Protein AF-A0A1C5WEK2-F1 (afdb_monomer_lite)

Structure (mmCIF, N/CA/C/O backbone):
data_AF-A0A1C5WEK2-F1
#
_entry.id   AF-A0A1C5WEK2-F1
#
loop_
_atom_site.group_PDB
_atom_site.id
_atom_site.type_symbol
_atom_site.label_atom_id
_atom_site.label_alt_id
_atom_site.label_comp_id
_atom_site.label_asym_id
_atom_site.label_entity_id
_atom_site.label_seq_id
_atom_site.pdbx_PDB_ins_code
_atom_site.Cartn_x
_atom_site.Cartn_y
_atom_site.Cartn_z
_atom_site.occupancy
_atom_site.B_iso_or_equiv
_atom_site.auth_seq_id
_atom_site.auth_comp_id
_atom_site.auth_asym_id
_atom_site.auth_atom_id
_atom_site.pdbx_PDB_model_num
ATOM 1 N N . MET A 1 1 ? 7.750 -15.194 5.147 1.00 60.31 1 MET A N 1
ATOM 2 C CA . MET A 1 1 ? 8.871 -14.256 4.901 1.00 60.31 1 MET A CA 1
ATOM 3 C C . MET A 1 1 ? 9.096 -13.438 6.171 1.00 60.31 1 MET A C 1
ATOM 5 O O . MET A 1 1 ? 8.131 -12.868 6.653 1.00 60.31 1 MET A O 1
ATOM 9 N N . LYS A 1 2 ? 10.300 -13.433 6.768 1.00 90.00 2 LYS A N 1
ATOM 10 C CA . LYS A 1 2 ? 10.556 -12.733 8.052 1.00 90.00 2 LYS A CA 1
ATOM 11 C C . LYS A 1 2 ? 10.837 -11.233 7.883 1.00 90.00 2 LYS A C 1
ATOM 13 O O . LYS A 1 2 ? 10.505 -10.457 8.768 1.00 90.00 2 LYS A O 1
ATOM 18 N N . LEU A 1 3 ? 11.395 -10.838 6.736 1.00 91.62 3 LEU A N 1
ATOM 19 C CA . LEU A 1 3 ? 11.808 -9.458 6.442 1.00 91.62 3 LEU A CA 1
ATOM 20 C C . LEU A 1 3 ? 10.664 -8.442 6.565 1.00 91.62 3 LEU A C 1
ATOM 22 O O . LEU A 1 3 ? 10.874 -7.334 7.036 1.00 91.62 3 LEU A O 1
ATOM 26 N N . THR A 1 4 ? 9.448 -8.830 6.180 1.00 93.88 4 THR A N 1
ATOM 27 C CA . THR A 1 4 ? 8.286 -7.931 6.132 1.00 93.88 4 THR A CA 1
ATOM 28 C C . THR A 1 4 ? 7.424 -7.965 7.395 1.00 93.88 4 THR A C 1
ATOM 30 O O . THR A 1 4 ? 6.442 -7.230 7.480 1.00 93.88 4 THR A O 1
ATOM 33 N N . ALA A 1 5 ? 7.779 -8.782 8.396 1.00 94.56 5 ALA A N 1
ATOM 34 C CA . ALA A 1 5 ? 6.984 -8.932 9.617 1.00 94.56 5 ALA A CA 1
ATOM 35 C C . ALA A 1 5 ? 6.820 -7.603 10.376 1.00 94.56 5 ALA A C 1
ATOM 37 O O . ALA A 1 5 ? 5.771 -7.357 10.968 1.00 94.56 5 ALA A O 1
ATOM 38 N N . GLY A 1 6 ? 7.822 -6.722 10.290 1.00 95.94 6 GLY A N 1
ATOM 39 C CA . GLY A 1 6 ? 7.805 -5.397 10.907 1.00 95.94 6 GLY A CA 1
ATOM 40 C C . GLY A 1 6 ? 6.749 -4.438 10.350 1.00 95.94 6 GLY A C 1
ATOM 41 O O . GLY A 1 6 ? 6.491 -3.427 10.984 1.00 95.94 6 GLY A O 1
ATOM 42 N N . TYR A 1 7 ? 6.105 -4.732 9.215 1.00 96.88 7 TYR A N 1
ATOM 43 C CA . TYR A 1 7 ? 5.050 -3.876 8.647 1.00 96.88 7 TYR A CA 1
ATOM 44 C C . TYR A 1 7 ? 3.641 -4.225 9.143 1.00 96.88 7 TYR A C 1
ATOM 46 O O . TYR A 1 7 ? 2.669 -3.542 8.804 1.00 96.88 7 TYR A O 1
ATOM 54 N N . ALA A 1 8 ? 3.502 -5.286 9.944 1.00 94.81 8 ALA A N 1
ATOM 55 C CA . ALA A 1 8 ? 2.223 -5.677 10.517 1.00 94.81 8 ALA A CA 1
ATOM 56 C C . ALA A 1 8 ? 1.628 -4.551 11.379 1.00 94.81 8 ALA A C 1
ATOM 58 O O . ALA A 1 8 ? 2.347 -3.800 12.034 1.00 94.81 8 ALA A O 1
ATOM 59 N N . ALA A 1 9 ? 0.294 -4.443 11.378 1.00 96.56 9 ALA A N 1
ATOM 60 C CA . ALA A 1 9 ? -0.448 -3.467 12.182 1.00 96.56 9 ALA A CA 1
ATOM 61 C C . ALA A 1 9 ? 0.069 -2.017 12.047 1.00 96.56 9 ALA A C 1
ATOM 63 O O . ALA A 1 9 ? 0.164 -1.307 13.043 1.00 96.56 9 ALA A O 1
ATOM 64 N N . GLY A 1 10 ? 0.436 -1.590 10.831 1.00 96.25 10 GLY A N 1
ATOM 65 C CA . GLY A 1 10 ? 1.014 -0.263 10.606 1.00 96.25 10 GLY A CA 1
ATOM 66 C C . GLY A 1 10 ? 2.294 -0.078 11.420 1.00 96.25 10 GLY A C 1
ATOM 67 O O . GLY A 1 10 ? 2.386 0.854 12.205 1.00 96.25 10 GLY A O 1
ATOM 68 N N . MET A 1 11 ? 3.239 -1.014 11.295 1.00 97.00 11 MET A N 1
ATOM 69 C CA . MET A 1 11 ? 4.469 -1.070 12.101 1.00 97.00 11 MET A CA 1
ATOM 70 C C . MET A 1 11 ? 4.238 -1.142 13.621 1.00 97.00 11 MET A C 1
ATOM 72 O O . MET A 1 11 ? 5.026 -0.634 14.413 1.00 97.00 11 MET A O 1
ATOM 76 N N . GLY A 1 12 ? 3.139 -1.773 14.037 1.00 97.12 12 GLY A N 1
ATOM 77 C CA . GLY A 1 12 ? 2.757 -1.934 15.441 1.00 97.12 12 GLY A CA 1
ATOM 78 C C . GLY A 1 12 ? 2.075 -0.721 16.080 1.00 97.12 12 GLY A C 1
ATOM 79 O O . GLY A 1 12 ? 1.514 -0.872 17.162 1.00 97.12 12 GLY A O 1
ATOM 80 N N . CYS A 1 13 ? 2.058 0.451 15.433 1.00 97.12 13 CYS A N 1
ATOM 81 C CA . CYS A 1 13 ? 1.416 1.651 15.979 1.00 97.12 13 CYS A CA 1
ATOM 82 C C . CYS A 1 13 ? 0.012 1.916 15.424 1.00 97.12 13 CYS A C 1
ATOM 84 O O . CYS A 1 13 ? -0.672 2.794 15.935 1.00 97.12 13 CYS A O 1
ATOM 86 N N . LEU A 1 14 ? -0.424 1.189 14.388 1.00 97.00 14 LEU A N 1
ATOM 87 C CA . LEU A 1 14 ? -1.653 1.410 13.606 1.00 97.00 14 LEU A CA 1
ATOM 88 C C . LEU A 1 14 ? -1.708 2.740 12.835 1.00 97.00 14 LEU A C 1
ATOM 90 O O . LEU A 1 14 ? -2.417 2.816 11.837 1.00 97.00 14 LEU A O 1
ATOM 94 N N . GLU A 1 15 ? -0.940 3.749 13.224 1.00 97.44 15 GLU A N 1
ATOM 95 C CA . GLU A 1 15 ? -0.906 5.067 12.576 1.00 97.44 15 GLU A CA 1
ATOM 96 C C . GLU A 1 15 ? -0.172 5.069 11.226 1.00 97.44 15 GLU A C 1
ATOM 98 O O . GLU A 1 15 ? -0.259 6.035 10.473 1.00 97.44 15 GLU A O 1
ATOM 103 N N . ALA A 1 16 ? 0.561 4.002 10.896 1.00 98.19 16 ALA A N 1
ATOM 104 C CA . ALA A 1 16 ? 1.292 3.919 9.637 1.00 98.19 16 ALA A CA 1
ATOM 105 C C . ALA A 1 16 ? 0.507 3.217 8.516 1.00 98.19 16 ALA A C 1
ATOM 107 O O . ALA A 1 16 ? -0.521 2.561 8.726 1.00 98.19 16 ALA A O 1
ATOM 108 N N . THR A 1 17 ? 1.047 3.327 7.302 1.00 98.25 17 THR A N 1
ATOM 109 C CA . THR A 1 17 ? 0.544 2.680 6.088 1.00 98.25 17 THR A CA 1
ATOM 110 C C . THR A 1 17 ? 0.329 1.179 6.281 1.00 98.25 17 THR A C 1
ATOM 112 O O . THR A 1 17 ? 1.116 0.489 6.934 1.00 98.25 17 THR A O 1
ATOM 115 N N . CYS A 1 18 ? -0.736 0.654 5.678 1.00 98.56 18 CYS A N 1
ATOM 116 C CA . CYS A 1 18 ? -1.044 -0.769 5.688 1.00 98.56 18 CYS A CA 1
ATOM 117 C C . CYS A 1 18 ? 0.129 -1.619 5.171 1.00 98.56 18 CYS A C 1
ATOM 119 O O . CYS A 1 18 ? 0.644 -1.396 4.074 1.00 98.56 18 CYS A O 1
ATOM 121 N N . GLY A 1 19 ? 0.500 -2.656 5.928 1.00 98.38 19 GLY A N 1
ATOM 122 C CA . GLY A 1 19 ? 1.589 -3.562 5.558 1.00 98.38 19 GLY A CA 1
ATOM 123 C C . GLY A 1 19 ? 1.356 -4.315 4.244 1.00 98.38 19 GLY A C 1
ATOM 124 O O . GLY A 1 19 ? 2.316 -4.605 3.537 1.00 98.38 19 GLY A O 1
ATOM 125 N N . ALA A 1 20 ? 0.098 -4.580 3.872 1.00 98.44 20 ALA A N 1
ATOM 126 C CA . ALA A 1 20 ? -0.235 -5.185 2.581 1.00 98.44 20 ALA A CA 1
ATOM 127 C C . ALA A 1 20 ? 0.136 -4.268 1.404 1.00 98.44 20 ALA A C 1
ATOM 129 O O . ALA A 1 20 ? 0.742 -4.718 0.434 1.00 98.44 20 ALA A O 1
ATOM 130 N N . LEU A 1 21 ? -0.164 -2.970 1.525 1.00 98.69 21 LEU A N 1
ATOM 131 C CA . LEU A 1 21 ? 0.203 -1.965 0.529 1.00 98.69 21 LEU A CA 1
ATOM 132 C C . LEU A 1 21 ? 1.728 -1.807 0.435 1.00 98.69 21 LEU A C 1
ATOM 134 O O . LEU A 1 21 ? 2.270 -1.760 -0.667 1.00 98.69 21 LEU A O 1
ATOM 138 N N . ILE A 1 22 ? 2.430 -1.795 1.575 1.00 98.38 22 ILE A N 1
ATOM 139 C CA . ILE A 1 22 ? 3.902 -1.796 1.596 1.00 98.38 22 ILE A CA 1
ATOM 140 C C . ILE A 1 22 ? 4.441 -3.022 0.849 1.00 98.38 22 ILE A C 1
ATOM 142 O O . ILE A 1 22 ? 5.321 -2.874 0.008 1.00 98.38 22 ILE A O 1
ATOM 146 N N . GLY A 1 23 ? 3.881 -4.210 1.094 1.00 97.81 23 GLY A N 1
ATOM 147 C CA . GLY A 1 23 ? 4.259 -5.437 0.391 1.00 97.81 23 GLY A CA 1
ATOM 148 C C . GLY A 1 23 ? 4.117 -5.324 -1.129 1.00 97.81 23 GLY A C 1
ATOM 149 O O . GLY A 1 23 ? 5.063 -5.639 -1.845 1.00 97.81 23 GLY A O 1
ATOM 150 N N . ALA A 1 24 ? 2.990 -4.805 -1.622 1.00 98.25 24 ALA A N 1
ATOM 151 C CA . ALA A 1 24 ? 2.784 -4.582 -3.055 1.00 98.25 24 ALA A CA 1
ATOM 152 C C . ALA A 1 24 ? 3.818 -3.611 -3.653 1.00 98.25 24 ALA A C 1
ATOM 154 O O . ALA A 1 24 ? 4.405 -3.891 -4.696 1.00 98.25 24 ALA A O 1
ATOM 155 N N . VAL A 1 25 ? 4.100 -2.499 -2.970 1.00 98.31 25 VAL A N 1
ATOM 156 C CA . VAL A 1 25 ? 5.107 -1.518 -3.406 1.00 98.31 25 VAL A CA 1
ATOM 157 C C . VAL A 1 25 ? 6.525 -2.100 -3.381 1.00 98.31 25 VAL A C 1
ATOM 159 O O . VAL A 1 25 ? 7.309 -1.846 -4.294 1.00 98.31 25 VAL A O 1
ATOM 162 N N . MET A 1 26 ? 6.859 -2.913 -2.376 1.00 97.88 26 MET A N 1
ATOM 163 C CA . MET A 1 26 ? 8.133 -3.636 -2.335 1.00 97.88 26 MET A CA 1
ATOM 164 C C . MET A 1 26 ? 8.270 -4.576 -3.534 1.00 97.88 26 MET A C 1
ATOM 166 O O . MET A 1 26 ? 9.317 -4.589 -4.176 1.00 97.88 26 MET A O 1
ATOM 170 N N . THR A 1 27 ? 7.216 -5.327 -3.870 1.00 97.50 27 THR A N 1
ATOM 171 C CA . THR A 1 27 ? 7.211 -6.203 -5.048 1.00 97.50 27 THR A CA 1
ATOM 172 C C . THR A 1 27 ? 7.367 -5.408 -6.341 1.00 97.50 27 THR A C 1
ATOM 174 O O . THR A 1 27 ? 8.162 -5.808 -7.186 1.00 97.50 27 THR A O 1
ATOM 177 N N . ALA A 1 28 ? 6.697 -4.261 -6.484 1.00 98.19 28 ALA A N 1
ATOM 178 C CA . ALA A 1 28 ? 6.905 -3.376 -7.630 1.00 98.19 28 ALA A CA 1
ATOM 179 C C . ALA A 1 28 ? 8.374 -2.936 -7.744 1.00 98.19 28 ALA A C 1
ATOM 181 O O . ALA A 1 28 ? 8.942 -2.998 -8.827 1.00 98.19 28 ALA A O 1
ATOM 182 N N . GLY A 1 29 ? 9.022 -2.582 -6.629 1.00 98.12 29 GLY A N 1
ATOM 183 C CA . GLY A 1 29 ? 10.447 -2.237 -6.613 1.00 98.12 29 GLY A CA 1
ATOM 184 C C . GLY A 1 29 ? 11.358 -3.361 -7.100 1.00 98.12 29 GLY A C 1
ATOM 185 O O . GLY A 1 29 ? 12.297 -3.092 -7.845 1.00 98.12 29 GLY A O 1
ATOM 186 N N . VAL A 1 30 ? 11.053 -4.610 -6.735 1.00 97.62 30 VAL A N 1
ATOM 187 C CA . VAL A 1 30 ? 11.770 -5.792 -7.242 1.00 97.62 30 VAL A CA 1
ATOM 188 C C . VAL A 1 30 ? 11.543 -5.971 -8.745 1.00 97.62 30 VAL A C 1
ATOM 190 O O . VAL A 1 30 ? 12.497 -6.186 -9.483 1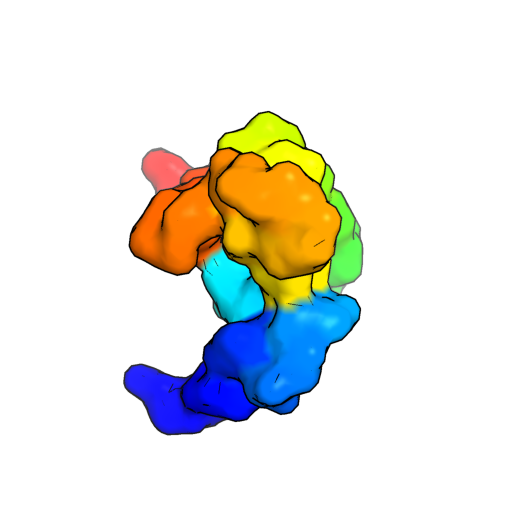.00 97.62 30 VAL A O 1
ATOM 193 N N . LEU A 1 31 ? 10.297 -5.862 -9.211 1.00 97.19 31 LEU A N 1
ATOM 194 C CA . LEU A 1 31 ? 9.937 -6.076 -10.618 1.00 97.19 31 LEU A CA 1
ATOM 195 C C . LEU A 1 31 ? 10.530 -5.024 -11.558 1.00 97.19 31 LEU A C 1
ATOM 197 O O . LEU A 1 31 ? 10.830 -5.327 -12.709 1.00 97.19 31 LEU A O 1
ATOM 201 N N . THR A 1 32 ? 10.691 -3.792 -11.079 1.00 97.44 32 THR A N 1
ATOM 202 C CA . THR A 1 32 ? 11.271 -2.698 -11.864 1.00 97.44 32 THR A CA 1
ATOM 203 C C . THR A 1 32 ? 12.769 -2.517 -11.630 1.00 97.44 32 THR A C 1
ATOM 205 O O . THR A 1 32 ? 13.325 -1.550 -12.140 1.00 97.44 32 THR A O 1
ATOM 208 N N . ASP A 1 33 ? 13.402 -3.343 -10.793 1.00 97.62 33 ASP A N 1
ATOM 209 C CA . ASP A 1 33 ? 14.786 -3.151 -10.327 1.00 97.62 33 ASP A CA 1
ATOM 210 C C . ASP A 1 33 ? 15.055 -1.711 -9.828 1.00 97.62 33 ASP A C 1
ATOM 212 O O . ASP A 1 33 ? 16.033 -1.052 -10.172 1.00 97.62 33 ASP A O 1
ATOM 216 N N . GLY A 1 34 ? 14.094 -1.145 -9.087 1.00 97.06 34 GLY A N 1
ATOM 217 C CA . GLY A 1 34 ? 14.138 0.243 -8.601 1.00 97.06 34 GLY A CA 1
ATOM 218 C C . GLY A 1 34 ? 13.908 1.343 -9.654 1.00 97.06 34 GLY A C 1
ATOM 219 O O . GLY A 1 34 ? 13.674 2.502 -9.295 1.00 97.06 34 GLY A O 1
ATOM 220 N N . ALA A 1 35 ? 13.927 1.025 -10.950 1.00 97.25 35 ALA A N 1
ATOM 221 C CA . ALA A 1 35 ? 13.778 2.005 -12.020 1.00 97.25 35 ALA A CA 1
ATOM 222 C C . ALA A 1 35 ? 12.332 2.516 -12.122 1.00 97.25 35 ALA A C 1
ATOM 224 O O . ALA A 1 35 ? 11.408 1.802 -12.507 1.00 97.25 35 ALA A O 1
ATOM 225 N N . GLY A 1 36 ? 12.116 3.787 -11.777 1.00 96.44 36 GLY A N 1
ATOM 226 C CA . GLY A 1 36 ? 10.799 4.421 -11.896 1.00 96.44 36 GLY A CA 1
ATOM 227 C C . GLY A 1 36 ? 9.741 3.886 -10.924 1.00 96.44 36 GLY A C 1
ATOM 228 O O . GLY A 1 36 ? 8.580 4.287 -11.027 1.00 96.44 36 GLY A O 1
ATOM 229 N N . THR A 1 37 ? 10.120 3.052 -9.947 1.00 97.75 37 THR A N 1
ATOM 230 C CA . THR A 1 37 ? 9.212 2.469 -8.946 1.00 97.75 37 THR A CA 1
ATOM 231 C C . THR A 1 37 ? 8.269 3.490 -8.304 1.00 97.75 37 THR A C 1
ATOM 233 O O . THR A 1 37 ? 7.086 3.176 -8.212 1.00 97.75 37 THR A O 1
ATOM 236 N N . PRO A 1 38 ? 8.686 4.723 -7.925 1.00 98.25 38 PRO A N 1
ATOM 237 C CA . PRO A 1 38 ? 7.774 5.685 -7.299 1.00 98.25 38 PRO A CA 1
ATOM 238 C C . PRO A 1 38 ? 6.511 6.000 -8.115 1.00 98.25 38 PRO A C 1
ATOM 240 O O . PRO A 1 38 ? 5.463 6.273 -7.527 1.00 98.25 38 PRO A O 1
ATOM 243 N N . ARG A 1 39 ? 6.582 5.930 -9.454 1.00 97.94 39 ARG A N 1
ATOM 244 C CA . ARG A 1 39 ? 5.407 6.081 -10.323 1.00 97.94 39 ARG A CA 1
ATOM 245 C C . ARG A 1 39 ? 4.417 4.939 -10.094 1.00 97.94 39 ARG A C 1
ATOM 247 O O . ARG A 1 39 ? 3.263 5.203 -9.769 1.00 97.94 39 ARG A O 1
ATOM 254 N N . TYR A 1 40 ? 4.880 3.696 -10.200 1.00 98.31 40 TYR A N 1
ATOM 255 C CA . TYR A 1 40 ? 4.050 2.517 -9.960 1.00 98.31 40 TYR A CA 1
ATOM 256 C C . TYR A 1 40 ? 3.534 2.484 -8.520 1.00 98.31 40 TYR A C 1
ATOM 258 O O . TYR A 1 40 ? 2.354 2.240 -8.303 1.00 98.31 40 TYR A O 1
ATOM 266 N N . SER A 1 41 ? 4.360 2.841 -7.530 1.00 98.56 41 SER A N 1
ATOM 267 C CA . SER A 1 41 ? 3.940 2.934 -6.128 1.00 98.56 41 SER A CA 1
ATOM 268 C C . SER A 1 41 ? 2.769 3.894 -5.931 1.00 98.56 41 SER A C 1
ATOM 270 O O . SER A 1 41 ? 1.838 3.581 -5.190 1.00 98.56 41 SER A O 1
ATOM 272 N N . LYS A 1 42 ? 2.797 5.055 -6.601 1.00 98.62 42 LYS A N 1
ATOM 273 C CA . LYS A 1 42 ? 1.704 6.034 -6.563 1.00 98.62 42 LYS A CA 1
ATOM 274 C C . LYS A 1 42 ? 0.417 5.453 -7.153 1.00 98.62 42 LYS A C 1
ATOM 276 O O . LYS A 1 42 ? -0.650 5.635 -6.571 1.00 98.62 42 LYS A O 1
ATOM 281 N N . GLU A 1 43 ? 0.515 4.766 -8.287 1.00 98.50 43 GLU A N 1
ATOM 282 C CA . GLU A 1 43 ? -0.635 4.155 -8.962 1.00 98.50 43 GLU A CA 1
ATOM 283 C C . GLU A 1 43 ? -1.216 2.985 -8.141 1.00 98.50 43 GLU A C 1
ATOM 285 O O . GLU A 1 43 ? -2.426 2.941 -7.913 1.00 98.50 43 GLU A O 1
ATOM 290 N N . ILE A 1 44 ? -0.366 2.111 -7.586 1.00 98.75 44 ILE A N 1
ATOM 291 C CA . ILE A 1 44 ? -0.759 1.005 -6.693 1.00 98.75 44 ILE A CA 1
ATOM 292 C C . ILE A 1 44 ? -1.462 1.545 -5.448 1.00 98.75 44 ILE A C 1
ATOM 294 O O . ILE A 1 44 ? -2.515 1.035 -5.067 1.00 98.75 44 ILE A O 1
ATOM 298 N N . LEU A 1 45 ? -0.917 2.593 -4.822 1.00 98.75 45 LEU A N 1
ATOM 299 C CA . LEU A 1 45 ? -1.528 3.235 -3.658 1.00 98.75 45 LEU A CA 1
ATOM 300 C C . LEU A 1 45 ? -2.920 3.775 -3.987 1.00 98.75 45 LEU A C 1
ATOM 302 O O . LEU A 1 45 ? -3.857 3.522 -3.232 1.00 98.75 45 LEU A O 1
ATOM 306 N N . ALA A 1 46 ? -3.073 4.475 -5.115 1.00 98.75 46 ALA A N 1
ATOM 307 C CA . ALA A 1 46 ? -4.362 5.016 -5.536 1.00 98.75 46 ALA A CA 1
ATOM 308 C C . ALA A 1 46 ? -5.398 3.902 -5.767 1.00 98.75 46 ALA A C 1
ATOM 310 O O . ALA A 1 46 ? -6.527 3.996 -5.286 1.00 98.75 46 ALA A O 1
ATOM 311 N N . LYS A 1 47 ? -5.007 2.815 -6.442 1.00 98.62 47 LYS A N 1
ATOM 312 C CA . LYS A 1 47 ? -5.867 1.646 -6.682 1.00 98.62 47 LYS A CA 1
ATOM 313 C C . LYS A 1 47 ? -6.226 0.910 -5.394 1.00 98.62 47 LYS A C 1
ATOM 315 O O . LYS A 1 47 ? -7.390 0.571 -5.189 1.00 98.62 47 LYS A O 1
ATOM 320 N N . PHE A 1 48 ? -5.263 0.712 -4.498 1.00 98.81 48 PHE A N 1
ATOM 321 C CA . PHE A 1 48 ? -5.512 0.143 -3.176 1.00 98.81 48 PHE A CA 1
ATOM 322 C C . PHE A 1 48 ? -6.514 0.995 -2.394 1.00 98.81 48 PHE A C 1
ATOM 324 O O . PHE A 1 48 ? -7.481 0.461 -1.860 1.00 98.81 48 PHE A O 1
ATOM 331 N N . GLN A 1 49 ? -6.330 2.318 -2.367 1.00 98.81 49 GLN A N 1
ATOM 332 C CA . GLN A 1 49 ? -7.235 3.227 -1.667 1.00 98.81 49 GLN A CA 1
ATOM 333 C C . GLN A 1 49 ? -8.650 3.196 -2.254 1.00 98.81 49 GLN A C 1
ATOM 335 O O . GLN A 1 49 ? -9.613 3.199 -1.496 1.00 98.81 49 GLN A O 1
ATOM 340 N N . GLN A 1 50 ? -8.798 3.116 -3.579 1.00 98.62 50 GLN A N 1
ATOM 341 C CA . GLN A 1 50 ? -10.111 2.972 -4.218 1.00 98.62 50 GLN A CA 1
ATOM 342 C C . GLN A 1 50 ? -10.829 1.684 -3.795 1.00 98.62 50 GLN A C 1
ATOM 344 O O . GLN A 1 50 ? -12.038 1.702 -3.586 1.00 98.62 50 GLN A O 1
ATOM 349 N N . LYS A 1 51 ? -10.094 0.576 -3.650 1.00 98.50 51 LYS A N 1
ATOM 350 C CA . LYS A 1 51 ? -10.656 -0.729 -3.264 1.00 98.50 51 LYS A CA 1
ATOM 351 C C . LYS A 1 51 ? -10.923 -0.845 -1.759 1.00 98.50 51 LYS A C 1
ATOM 353 O O . LYS A 1 51 ? -11.900 -1.466 -1.360 1.00 98.50 51 LYS A O 1
ATOM 358 N N . CYS A 1 52 ? -10.055 -0.267 -0.929 1.00 98.56 52 CYS A N 1
ATOM 359 C CA . CYS A 1 52 ? -10.068 -0.435 0.528 1.00 98.56 52 CYS A CA 1
ATOM 360 C C . CYS A 1 52 ? -10.661 0.761 1.294 1.00 98.56 52 CYS A C 1
ATOM 362 O O . CYS A 1 52 ? -10.890 0.661 2.496 1.00 98.56 52 CYS A O 1
ATOM 364 N N . GLY A 1 53 ? -10.843 1.910 0.644 1.00 98.50 53 GLY A N 1
ATOM 365 C CA . GLY A 1 53 ? -11.356 3.153 1.233 1.00 98.50 53 GLY A CA 1
ATOM 366 C C . GLY A 1 53 ? -10.319 4.025 1.954 1.00 98.50 53 GLY A C 1
ATOM 367 O O . GLY A 1 53 ? -10.549 5.220 2.116 1.00 98.50 53 GLY A O 1
ATOM 368 N N . ALA A 1 54 ? -9.173 3.472 2.356 1.00 98.50 54 ALA A N 1
ATOM 369 C CA . ALA A 1 54 ? -8.094 4.190 3.039 1.00 98.50 54 ALA A CA 1
ATOM 370 C C . ALA A 1 54 ? -6.726 3.540 2.760 1.00 98.50 54 ALA A C 1
ATOM 372 O O . ALA A 1 54 ? -6.635 2.536 2.052 1.00 98.50 54 ALA A O 1
ATOM 373 N N . THR A 1 55 ? -5.648 4.103 3.309 1.00 98.62 55 THR A N 1
ATOM 374 C CA . THR A 1 55 ? -4.280 3.548 3.199 1.00 98.62 55 THR A CA 1
ATOM 375 C C . THR A 1 55 ? -3.602 3.356 4.555 1.00 98.62 55 THR A C 1
ATOM 377 O O . THR A 1 55 ? -2.708 2.512 4.680 1.00 98.62 55 THR A O 1
ATOM 380 N N . ILE A 1 56 ? -4.047 4.083 5.581 1.00 98.62 56 ILE A N 1
ATOM 381 C CA . ILE A 1 56 ? -3.531 4.004 6.947 1.00 98.62 56 ILE A CA 1
ATOM 382 C C . ILE A 1 56 ? -4.207 2.858 7.705 1.00 98.62 56 ILE A C 1
ATOM 384 O O . ILE A 1 56 ? -5.421 2.664 7.626 1.00 98.62 56 ILE A O 1
ATOM 388 N N . CYS A 1 57 ? -3.422 2.070 8.450 1.00 98.31 57 CYS A N 1
ATOM 389 C CA . CYS A 1 57 ? -3.907 0.838 9.081 1.00 98.31 57 CYS A CA 1
ATOM 390 C C . CYS A 1 57 ? -5.035 1.095 10.094 1.00 98.31 57 CYS A C 1
ATOM 392 O O . CYS A 1 57 ? -6.012 0.344 10.129 1.00 98.31 57 CYS A O 1
ATOM 394 N N . ARG A 1 58 ? 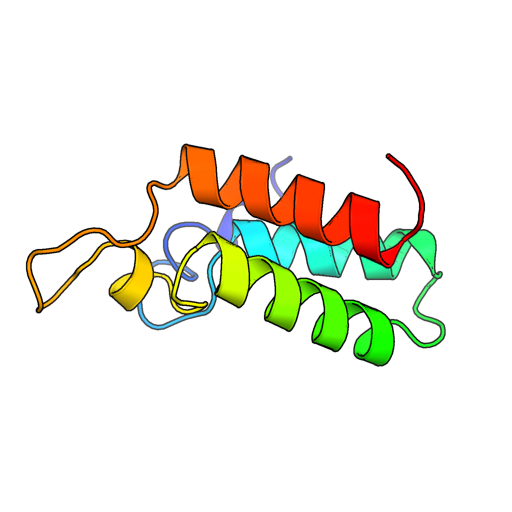-4.926 2.171 10.878 1.00 98.38 58 ARG A N 1
ATOM 395 C CA . ARG A 1 58 ? -5.930 2.631 11.841 1.00 98.38 58 ARG A CA 1
ATOM 396 C C . ARG A 1 58 ? -7.284 2.875 11.178 1.00 98.38 58 ARG A C 1
ATOM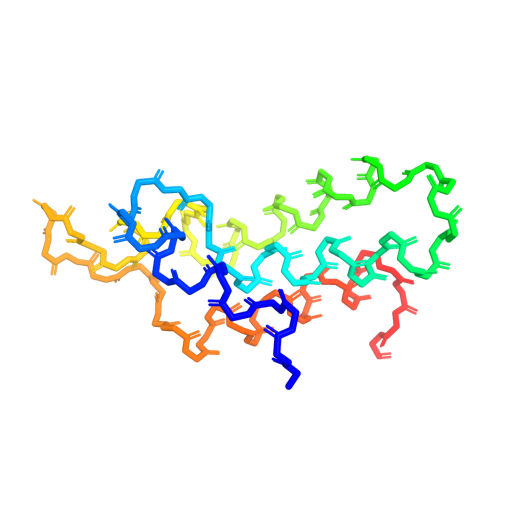 398 O O . ARG A 1 58 ? -8.297 2.366 11.654 1.00 98.38 58 ARG A O 1
ATOM 405 N N . GLU A 1 59 ? -7.283 3.632 10.085 1.00 98.50 59 GLU A N 1
ATOM 406 C CA . GLU A 1 59 ? -8.484 4.016 9.338 1.00 98.50 59 GLU A CA 1
ATOM 407 C C . GLU A 1 59 ? -9.151 2.797 8.707 1.00 98.50 59 GLU A C 1
ATOM 409 O O . GLU A 1 59 ? -10.353 2.597 8.859 1.00 98.50 59 GLU A O 1
ATOM 414 N N . LEU A 1 60 ? -8.353 1.933 8.072 1.00 98.50 60 LEU A N 1
ATOM 415 C CA . LEU A 1 60 ? -8.830 0.692 7.462 1.00 98.50 60 LEU A CA 1
ATOM 416 C C . LEU A 1 60 ? -9.548 -0.200 8.477 1.00 98.50 60 LEU A C 1
ATOM 418 O O . LEU A 1 60 ? -10.623 -0.723 8.189 1.00 98.50 60 LEU A O 1
ATOM 422 N N . LYS A 1 61 ? -8.984 -0.310 9.684 1.00 97.88 61 LYS A N 1
ATOM 423 C CA . LYS A 1 61 ? -9.556 -1.064 10.806 1.00 97.88 61 LYS A CA 1
ATOM 424 C C . LYS A 1 61 ? -10.699 -0.343 11.528 1.00 97.88 61 LYS A C 1
ATOM 426 O O . LYS A 1 61 ? -11.240 -0.894 12.481 1.00 97.88 61 LYS A O 1
ATOM 431 N N . GLY A 1 62 ? -11.053 0.879 11.130 1.00 97.62 62 GLY A N 1
ATOM 432 C CA . GLY A 1 62 ? -12.119 1.647 11.773 1.00 97.62 62 GLY A CA 1
ATOM 433 C C . GLY A 1 62 ? -11.804 2.084 13.205 1.00 97.62 62 GLY A C 1
ATOM 434 O O . GLY A 1 62 ? -12.717 2.322 13.996 1.00 97.62 62 GLY A O 1
ATOM 435 N N . VAL A 1 63 ? -10.529 2.172 13.591 1.00 97.12 63 VAL A N 1
ATOM 436 C CA . VAL A 1 63 ? -10.153 2.540 14.963 1.00 97.12 63 VAL A CA 1
ATOM 437 C C . VAL A 1 63 ? -10.488 4.013 15.212 1.00 97.12 63 VAL A C 1
ATOM 439 O O . VAL A 1 63 ? -9.901 4.920 14.623 1.00 97.12 63 VAL A O 1
ATOM 442 N N . GLY A 1 64 ? -11.431 4.247 16.125 1.00 94.75 64 GLY A N 1
ATOM 443 C CA . GLY A 1 64 ? -11.984 5.565 16.452 1.00 94.75 64 GLY A CA 1
ATOM 444 C C . GLY A 1 64 ? -13.343 5.849 15.805 1.00 94.75 64 GLY A C 1
ATOM 445 O O . GLY A 1 64 ? -14.121 6.603 16.377 1.00 94.75 64 GLY A O 1
ATOM 446 N N . THR A 1 65 ? -13.667 5.214 14.673 1.00 96.62 65 THR A N 1
ATOM 447 C CA . THR A 1 65 ? -14.977 5.354 14.003 1.00 96.62 65 THR A CA 1
ATOM 448 C C . THR A 1 65 ? -15.909 4.168 14.257 1.00 96.62 65 THR A C 1
ATOM 450 O O . THR A 1 65 ? -17.117 4.289 14.081 1.00 96.62 65 THR A O 1
ATOM 453 N N . GLY A 1 66 ? -15.362 3.009 14.637 1.00 96.50 66 GLY A N 1
ATOM 454 C CA . GLY A 1 66 ? -16.093 1.753 14.830 1.00 96.50 66 GLY A CA 1
ATOM 455 C C . GLY A 1 66 ? -16.511 1.056 13.530 1.00 96.50 66 GLY A C 1
ATOM 456 O O . GLY A 1 66 ? -17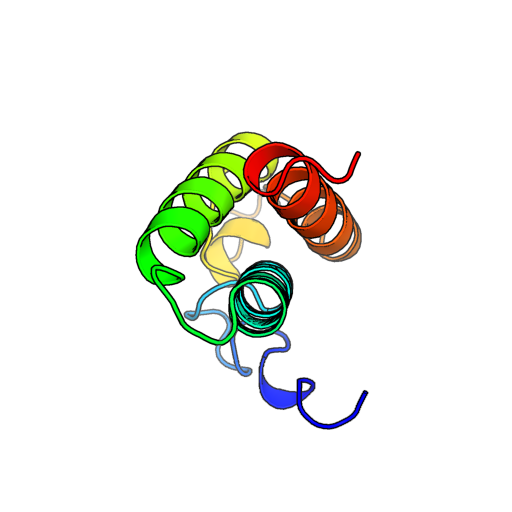.065 -0.038 13.582 1.00 96.50 66 GLY A O 1
ATOM 457 N N . LYS A 1 67 ? -16.241 1.657 12.365 1.00 97.69 67 LYS A N 1
ATOM 458 C CA . LYS A 1 67 ? -16.595 1.104 11.055 1.00 97.69 67 LYS A CA 1
ATOM 459 C C . LYS A 1 67 ? -15.341 0.641 10.329 1.00 97.69 67 LYS A C 1
ATOM 461 O O . LYS A 1 67 ? -14.561 1.470 9.863 1.00 97.69 67 LYS A O 1
ATOM 466 N N . VAL A 1 68 ? -15.179 -0.672 10.200 1.00 98.19 68 VAL A N 1
ATOM 467 C CA . VAL A 1 68 ? -14.109 -1.254 9.384 1.00 98.19 68 VAL A CA 1
ATOM 468 C C . VAL A 1 68 ? -14.353 -0.906 7.915 1.00 98.19 68 VAL A C 1
ATOM 470 O O . VAL A 1 68 ? -15.453 -1.107 7.397 1.00 98.19 68 VAL A O 1
ATOM 473 N N . LEU A 1 69 ? -13.334 -0.354 7.255 1.00 98.56 69 LEU A N 1
ATOM 474 C CA . LEU A 1 69 ? -13.367 -0.050 5.823 1.00 98.56 69 LEU A CA 1
ATOM 475 C C . LEU A 1 69 ? -12.879 -1.239 4.994 1.00 98.56 69 LEU A C 1
ATOM 477 O O . LEU A 1 69 ? -13.429 -1.511 3.931 1.00 98.56 69 LEU A O 1
ATOM 481 N N . CYS A 1 70 ? -11.862 -1.953 5.485 1.00 98.56 70 CYS A N 1
ATOM 482 C CA . CYS A 1 70 ? -11.316 -3.129 4.818 1.00 98.56 70 CYS A CA 1
ATOM 483 C C . CYS A 1 70 ? -10.646 -4.071 5.825 1.00 98.56 70 CYS A C 1
ATOM 485 O O . CYS A 1 70 ? -9.762 -3.665 6.582 1.00 98.56 70 CYS A O 1
ATOM 487 N N . GLU A 1 71 ? -11.039 -5.343 5.805 1.00 98.12 71 GLU A N 1
ATOM 488 C CA . GLU A 1 71 ? -10.456 -6.384 6.654 1.00 98.12 71 GLU A CA 1
ATOM 489 C C . GLU A 1 71 ? -9.022 -6.725 6.225 1.00 98.12 71 GLU A C 1
ATOM 491 O O . GLU A 1 71 ? -8.673 -6.635 5.048 1.00 98.12 71 GLU A O 1
ATOM 496 N N . CYS A 1 72 ? -8.168 -7.163 7.157 1.00 98.06 72 CYS A N 1
ATOM 497 C CA . CYS A 1 72 ? -6.760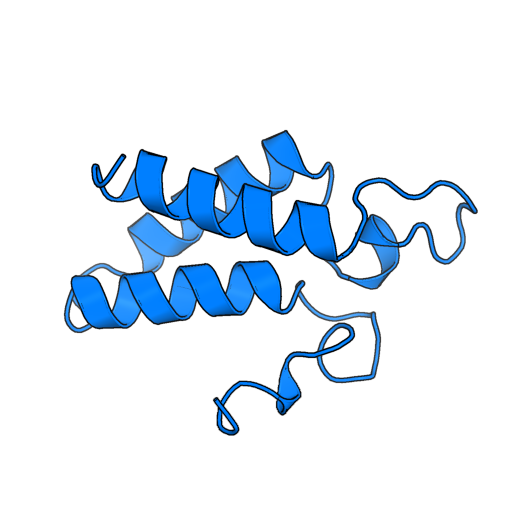 -7.468 6.853 1.00 98.06 72 CYS A CA 1
ATOM 498 C C . CYS A 1 72 ? -6.567 -8.458 5.678 1.00 98.06 72 CYS A C 1
ATOM 500 O O . CYS A 1 72 ? -5.707 -8.188 4.836 1.00 98.06 72 CYS A O 1
ATOM 502 N N . PRO A 1 73 ? -7.326 -9.571 5.565 1.00 98.31 73 PRO A N 1
ATOM 503 C CA . PRO A 1 73 ? -7.228 -10.458 4.402 1.00 98.31 73 PRO A CA 1
ATOM 504 C C . PRO A 1 73 ? -7.600 -9.764 3.087 1.00 98.31 73 PRO A C 1
ATOM 506 O O . PRO A 1 73 ? -6.940 -9.976 2.070 1.00 98.31 73 PRO A O 1
ATOM 509 N N . GLU A 1 74 ? -8.597 -8.880 3.115 1.00 98.62 74 GLU A N 1
ATOM 510 C CA . GLU A 1 74 ? -9.008 -8.120 1.935 1.00 98.62 74 GLU A CA 1
ATOM 511 C C . GLU A 1 74 ? -8.025 -7.002 1.591 1.00 98.62 74 GLU A C 1
ATOM 513 O O . GLU A 1 74 ? -7.783 -6.749 0.416 1.00 98.62 74 GLU A O 1
ATOM 518 N N . CYS A 1 75 ? -7.331 -6.417 2.573 1.00 98.69 75 CYS A N 1
ATOM 519 C CA . CYS A 1 75 ? -6.180 -5.558 2.299 1.00 98.69 75 CYS A CA 1
ATOM 520 C C . CYS A 1 75 ? -5.111 -6.316 1.498 1.00 98.69 75 CYS A C 1
ATOM 522 O O . CYS A 1 75 ? -4.582 -5.784 0.528 1.00 98.69 75 CYS A O 1
ATOM 524 N N . VAL A 1 76 ? -4.796 -7.563 1.865 1.00 98.50 76 VAL A N 1
ATOM 525 C CA . VAL A 1 76 ? -3.825 -8.377 1.113 1.00 98.50 76 VAL A CA 1
ATOM 526 C C . VAL A 1 76 ? -4.322 -8.640 -0.307 1.00 98.50 76 VAL A C 1
ATOM 528 O O . VAL A 1 76 ? -3.587 -8.372 -1.257 1.00 98.50 76 VAL A O 1
ATOM 531 N N . ARG A 1 77 ? -5.573 -9.093 -0.470 1.00 98.56 77 ARG A N 1
ATOM 532 C CA . ARG A 1 77 ? -6.175 -9.328 -1.792 1.00 98.56 77 ARG A CA 1
ATOM 533 C C . ARG A 1 77 ? -6.132 -8.072 -2.661 1.00 98.56 77 ARG A C 1
ATOM 535 O O . ARG A 1 77 ? -5.633 -8.117 -3.781 1.00 98.56 77 ARG A O 1
ATOM 542 N N . ASN A 1 78 ? -6.620 -6.950 -2.143 1.00 98.75 78 ASN A N 1
ATOM 543 C CA . ASN A 1 78 ? -6.713 -5.696 -2.883 1.00 98.75 78 ASN A CA 1
ATOM 544 C C . ASN A 1 78 ? -5.342 -5.102 -3.215 1.00 98.75 78 ASN A C 1
ATOM 546 O O . ASN A 1 78 ? -5.204 -4.482 -4.264 1.00 98.75 78 ASN A O 1
ATOM 550 N N . ALA A 1 79 ? -4.327 -5.308 -2.370 1.00 98.69 79 ALA A N 1
ATOM 551 C CA . ALA A 1 79 ? -2.953 -4.919 -2.677 1.00 98.69 79 ALA A CA 1
ATOM 552 C C . ALA A 1 79 ? -2.369 -5.741 -3.834 1.00 98.69 79 ALA A C 1
ATOM 554 O O . ALA A 1 79 ? -1.726 -5.172 -4.713 1.00 98.69 79 ALA A O 1
ATOM 555 N N . VAL A 1 80 ? -2.631 -7.053 -3.868 1.00 98.38 80 VAL A N 1
ATOM 556 C CA . VAL A 1 80 ? -2.213 -7.926 -4.978 1.00 98.38 80 VAL A CA 1
ATOM 557 C C . VAL A 1 80 ? -2.931 -7.549 -6.274 1.00 98.38 80 VAL A C 1
ATOM 559 O O . VAL A 1 80 ? -2.271 -7.413 -7.297 1.00 98.38 80 VAL A O 1
ATOM 562 N N . LEU A 1 81 ? -4.246 -7.307 -6.235 1.00 98.50 81 LEU A N 1
ATOM 563 C CA . LEU A 1 81 ? -5.001 -6.848 -7.409 1.00 98.50 81 LEU A CA 1
ATOM 564 C C . LEU A 1 81 ? -4.506 -5.483 -7.904 1.00 98.50 81 LEU A C 1
ATOM 566 O O . LEU A 1 81 ? -4.258 -5.311 -9.089 1.00 98.50 81 LEU A O 1
ATOM 570 N N . ALA A 1 82 ? -4.301 -4.520 -6.999 1.00 98.62 82 ALA A N 1
ATOM 571 C CA . ALA A 1 82 ? -3.763 -3.208 -7.357 1.00 98.62 82 ALA A CA 1
ATOM 572 C C . ALA A 1 82 ? -2.372 -3.308 -8.005 1.00 98.62 82 ALA A C 1
ATOM 574 O O . ALA A 1 82 ? -2.096 -2.592 -8.963 1.00 98.62 82 ALA A O 1
ATOM 575 N N . LEU A 1 83 ? -1.510 -4.197 -7.500 1.00 98.62 83 LEU A N 1
ATOM 576 C CA . LEU A 1 83 ? -0.220 -4.495 -8.116 1.00 98.62 83 LEU A CA 1
ATOM 577 C C . LEU A 1 83 ? -0.391 -5.107 -9.512 1.00 98.62 83 LEU A C 1
ATOM 579 O O . LEU A 1 83 ? 0.234 -4.619 -10.448 1.00 98.62 83 LEU A O 1
ATOM 583 N N . GLY A 1 84 ? -1.224 -6.143 -9.650 1.00 98.12 84 GLY A N 1
ATOM 584 C CA . GLY A 1 84 ? -1.484 -6.830 -10.919 1.00 98.12 84 GLY A CA 1
ATOM 585 C C . GLY A 1 84 ? -1.983 -5.878 -12.004 1.00 98.12 84 GLY A C 1
ATOM 586 O O . GLY A 1 84 ? -1.388 -5.829 -13.077 1.00 98.12 84 GLY A O 1
ATOM 587 N N . GLU A 1 85 ? -2.986 -5.052 -11.688 1.00 98.12 85 GLU A N 1
ATOM 588 C CA . GLU A 1 85 ? -3.540 -4.042 -12.600 1.00 98.12 85 GLU A CA 1
ATOM 589 C C . GLU A 1 85 ? -2.480 -3.028 -13.060 1.00 98.12 85 GLU A C 1
ATOM 591 O O . GLU A 1 85 ? -2.402 -2.689 -14.239 1.00 98.12 85 GLU A O 1
ATOM 596 N N . VAL A 1 86 ? -1.669 -2.509 -12.131 1.00 98.12 86 VAL A N 1
ATOM 597 C CA . VAL A 1 86 ? -0.683 -1.455 -12.429 1.00 98.12 86 VAL A CA 1
ATOM 598 C C . VAL A 1 86 ? 0.527 -2.005 -13.183 1.00 98.12 86 VAL A C 1
ATOM 600 O O . VAL A 1 86 ? 1.105 -1.313 -14.019 1.00 98.12 86 VAL A O 1
ATOM 603 N N . MET A 1 87 ? 0.916 -3.244 -12.892 1.00 96.50 87 MET A N 1
ATOM 604 C CA . MET A 1 87 ? 2.088 -3.881 -13.487 1.00 96.50 87 MET A CA 1
ATOM 605 C C . MET A 1 87 ? 1.752 -4.724 -14.728 1.00 96.50 87 MET A C 1
ATOM 607 O O . MET A 1 87 ? 2.670 -5.199 -15.391 1.00 96.50 87 MET A O 1
ATOM 611 N N . GLY A 1 88 ? 0.466 -4.913 -15.048 1.00 94.81 88 GLY A N 1
ATOM 612 C CA . GLY A 1 88 ? 0.000 -5.701 -16.193 1.00 94.81 88 GLY A CA 1
ATOM 613 C C . GLY A 1 88 ? 0.257 -7.205 -16.054 1.00 94.81 88 GLY A C 1
ATOM 614 O O . GLY A 1 88 ? 0.700 -7.830 -17.013 1.00 94.81 88 GLY A O 1
A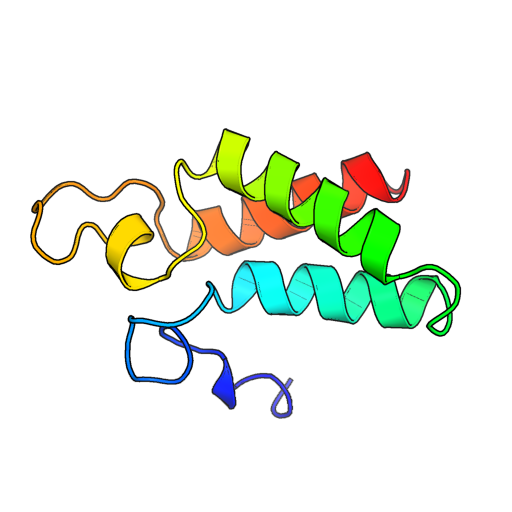TOM 615 N N . ILE A 1 89 ? 0.034 -7.768 -14.860 1.00 88.81 89 ILE A N 1
ATOM 616 C CA . ILE A 1 89 ? 0.367 -9.169 -14.514 1.00 88.81 89 ILE A CA 1
ATOM 617 C C . ILE A 1 89 ? -0.858 -9.960 -14.013 1.00 88.81 89 ILE A C 1
ATOM 619 O O . ILE A 1 89 ? -0.717 -10.871 -13.197 1.00 88.81 89 ILE A O 1
ATOM 623 N N . GLU A 1 90 ? -2.060 -9.573 -14.444 1.00 60.78 90 GLU A N 1
ATOM 624 C CA . GLU A 1 90 ? -3.314 -10.288 -14.143 1.00 60.78 90 GLU A CA 1
ATOM 625 C C . GLU A 1 90 ? -3.497 -11.565 -14.974 1.00 60.78 90 GLU A C 1
ATOM 627 O O . GLU A 1 90 ? -3.167 -11.552 -16.183 1.00 60.78 90 GLU A O 1
#

Sequence (90 aa):
MKLTAGYAAGMGCLEATCGALIGAVMTAGVLTDGAGTPRYSKEILAKFQQKCGATICRELKGVGTGKVLCECPECVRNAVLALGEVMGIE

pLDDT: mean 96.73, std 5.72, range [60.31, 98.81]

Secondary structure (DSSP, 8-state):
--TTGGGHHHHTTSSSBPHHHHHHHHHHHHHTTTTTHHHHHHHHHHHHHHHHS-SBHHHHTTTTTS--SS-HHHHHHHHHHHHHHHHT--

Foldseek 3Di:
DPVLPCPPCQSVPLQHFHSLLVVLLVVLCVVCVNPPSVVLSVQLQVQLCVQQVDGGRCVCCCPPNNDHSHDNVRSNVSSVVSSCVSVVPD

Radius of gyration: 12.66 Å; chains: 1; bounding box: 31×20×33 Å